Protein AF-A0A9D5RJG3-F1 (afdb_monomer)

Sequence (121 aa):
MGLSFSEAFGNHTIPHETVMNNAINVLGLENLAQLVPFTVDEVKAALAAGDTALNSLPIKEWDYAAGFIINGNNVQPIPCQLSGLLVQHGIDAWSPSQCVSLLKTVARLVAEKGCETNGMV

Solvent-accessible surface area (backbone atoms only — not comparable to full-atom values): 7011 Å² total; per-residue (Å²): 134,60,34,37,50,43,75,72,37,43,50,94,89,48,57,68,67,60,29,41,50,43,42,37,69,73,67,35,59,72,67,51,52,76,51,39,82,64,55,59,64,61,51,43,52,37,44,74,74,66,37,82,77,54,72,88,50,66,63,67,50,42,36,45,45,43,17,30,50,76,59,88,92,46,76,41,81,46,96,33,70,56,54,53,53,40,44,75,72,42,30,76,42,80,53,69,67,58,40,32,52,39,40,52,52,43,47,50,54,50,36,56,55,68,60,60,81,80,76,78,134

Radius of gyration: 14.66 Å; Cα contacts (8 Å, |Δi|>4): 133; chains: 1; bounding box: 50×30×37 Å

Structure (mmCIF, N/CA/C/O backbone):
data_AF-A0A9D5RJG3-F1
#
_entry.id   AF-A0A9D5RJG3-F1
#
loop_
_atom_site.group_PDB
_atom_site.id
_atom_site.type_symbol
_atom_site.label_atom_id
_atom_site.label_alt_id
_atom_site.label_comp_id
_atom_site.label_asym_id
_atom_site.label_entity_id
_atom_site.label_seq_id
_atom_site.pdbx_PDB_ins_code
_atom_site.Cartn_x
_atom_site.Cartn_y
_atom_site.Cartn_z
_atom_site.occupancy
_atom_site.B_iso_or_equiv
_atom_site.auth_seq_id
_atom_site.auth_comp_id
_atom_site.auth_asym_id
_atom_site.auth_atom_id
_atom_site.pdbx_PDB_model_num
ATOM 1 N N . MET A 1 1 ? 12.495 -3.161 -21.115 1.00 63.25 1 MET A N 1
ATOM 2 C CA . MET A 1 1 ? 13.037 -2.276 -20.071 1.00 63.25 1 MET A CA 1
ATOM 3 C C . MET A 1 1 ? 11.809 -1.721 -19.392 1.00 63.25 1 MET A C 1
ATOM 5 O O . MET A 1 1 ? 11.081 -0.998 -20.064 1.00 63.25 1 MET A O 1
ATOM 9 N N . GLY A 1 2 ? 11.448 -2.232 -18.219 1.00 79.44 2 GLY A N 1
ATOM 10 C CA . GLY A 1 2 ? 10.315 -1.678 -17.490 1.00 79.44 2 GLY A CA 1
ATOM 11 C C . GLY A 1 2 ? 10.741 -0.431 -16.732 1.00 79.44 2 GLY A C 1
ATOM 12 O O . GLY A 1 2 ? 11.913 -0.046 -16.714 1.00 79.44 2 GLY A O 1
ATOM 13 N N . LEU A 1 3 ? 9.737 0.244 -16.199 1.00 89.19 3 LEU A N 1
ATOM 14 C CA . LEU A 1 3 ? 9.874 1.501 -15.486 1.00 89.19 3 LEU A CA 1
ATOM 15 C C . LEU A 1 3 ? 10.102 1.214 -14.002 1.00 89.19 3 LEU A C 1
ATOM 17 O O . LEU A 1 3 ? 9.563 0.250 -13.448 1.00 89.19 3 LEU A O 1
ATOM 21 N N . SER A 1 4 ? 10.846 2.078 -13.320 1.00 91.00 4 SER A N 1
ATOM 22 C CA . SER A 1 4 ? 10.756 2.142 -11.864 1.00 91.00 4 SER A CA 1
ATOM 23 C C . SER A 1 4 ? 9.456 2.823 -11.427 1.00 91.00 4 SER A C 1
ATOM 25 O O . SER A 1 4 ? 8.872 3.623 -12.159 1.00 91.00 4 SER A O 1
ATOM 27 N N . PHE A 1 5 ? 9.017 2.562 -10.196 1.00 90.31 5 PHE A N 1
ATOM 28 C CA . PHE A 1 5 ? 7.855 3.216 -9.586 1.00 90.31 5 PHE A CA 1
ATOM 29 C C . PHE A 1 5 ? 7.948 4.746 -9.688 1.00 90.31 5 PHE A C 1
ATOM 31 O O . PHE A 1 5 ? 6.973 5.425 -10.006 1.00 90.31 5 PHE A O 1
ATOM 38 N N . SER A 1 6 ? 9.146 5.289 -9.460 1.00 87.62 6 SER A N 1
ATOM 39 C CA . SER A 1 6 ? 9.396 6.728 -9.524 1.00 87.62 6 SER A CA 1
ATOM 40 C C . SER A 1 6 ? 9.330 7.282 -10.953 1.00 87.62 6 SER A C 1
ATOM 42 O O . SER A 1 6 ? 8.898 8.412 -11.160 1.00 87.62 6 SER A O 1
ATOM 44 N N . GLU A 1 7 ? 9.743 6.507 -11.956 1.00 88.75 7 GLU A N 1
ATOM 45 C CA . GLU A 1 7 ? 9.594 6.898 -13.365 1.00 88.75 7 GLU A CA 1
ATOM 46 C C . GLU A 1 7 ? 8.136 6.826 -13.824 1.00 88.75 7 GLU A C 1
ATOM 48 O O . GLU A 1 7 ? 7.702 7.667 -14.607 1.00 88.75 7 GLU A O 1
ATOM 53 N N . ALA A 1 8 ? 7.376 5.853 -13.317 1.00 87.94 8 ALA A N 1
ATOM 54 C CA . ALA A 1 8 ? 5.982 5.649 -13.692 1.00 87.94 8 ALA A CA 1
ATOM 55 C C . ALA A 1 8 ? 5.026 6.680 -13.066 1.00 87.94 8 ALA A C 1
ATOM 57 O O . ALA A 1 8 ? 4.091 7.126 -13.729 1.00 87.94 8 ALA A O 1
ATOM 58 N N . PHE A 1 9 ? 5.240 7.061 -11.801 1.00 88.75 9 PHE A N 1
ATOM 59 C CA . PHE A 1 9 ? 4.261 7.856 -11.039 1.00 88.75 9 PHE A CA 1
ATOM 60 C C . PHE A 1 9 ? 4.769 9.217 -10.557 1.00 88.75 9 PHE A C 1
ATOM 62 O O . PHE A 1 9 ? 3.961 10.096 -10.234 1.00 88.75 9 PHE A O 1
ATOM 69 N N . GLY A 1 10 ? 6.088 9.412 -10.521 1.00 83.19 10 GLY A N 1
ATOM 70 C CA . GLY A 1 10 ? 6.718 10.673 -10.146 1.00 83.19 10 GLY A CA 1
ATOM 71 C C . GLY A 1 10 ? 7.975 10.510 -9.292 1.00 83.19 10 GLY A C 1
ATOM 72 O O . GLY A 1 10 ? 8.168 9.514 -8.600 1.00 83.19 10 GLY A O 1
ATOM 73 N N . ASN A 1 11 ? 8.847 11.517 -9.336 1.00 77.75 11 ASN A N 1
ATOM 74 C CA . ASN A 1 11 ? 10.139 11.507 -8.647 1.00 77.75 11 ASN A CA 1
ATOM 75 C C . ASN A 1 11 ? 10.119 12.367 -7.362 1.00 77.75 11 ASN A C 1
ATOM 77 O O . ASN A 1 11 ? 9.077 12.865 -6.945 1.00 77.75 11 ASN A O 1
ATOM 81 N N . HIS A 1 12 ? 11.286 12.561 -6.737 1.00 71.38 12 HIS A N 1
ATOM 82 C CA . HIS A 1 12 ? 11.437 13.296 -5.473 1.00 71.38 12 HIS A CA 1
ATOM 83 C C . HIS A 1 12 ? 11.062 14.791 -5.530 1.00 71.38 12 HIS A C 1
ATOM 85 O O . HIS A 1 12 ? 10.996 15.424 -4.478 1.00 71.38 12 HIS A O 1
ATOM 91 N N . THR A 1 13 ? 10.864 15.380 -6.715 1.00 81.31 13 THR A N 1
ATOM 92 C CA . THR A 1 13 ? 10.432 16.782 -6.855 1.00 81.31 13 THR A CA 1
ATOM 93 C C . THR A 1 13 ? 8.913 16.934 -6.817 1.00 81.31 13 THR A C 1
ATOM 95 O O . THR A 1 13 ? 8.416 18.043 -6.624 1.00 81.31 13 THR A O 1
ATOM 98 N N . ILE A 1 14 ? 8.173 15.834 -6.976 1.00 85.56 14 ILE A N 1
ATOM 99 C CA . ILE A 1 14 ? 6.714 15.805 -6.909 1.00 85.56 14 ILE A CA 1
ATOM 100 C C . ILE A 1 14 ? 6.299 15.485 -5.464 1.00 85.56 14 ILE A C 1
ATOM 102 O O . ILE A 1 14 ? 6.884 14.590 -4.846 1.00 85.56 14 ILE A O 1
ATOM 106 N N . PRO A 1 15 ? 5.291 16.178 -4.899 1.00 87.88 15 PRO A N 1
ATOM 107 C CA . PRO A 1 15 ? 4.782 15.864 -3.570 1.00 87.88 15 PRO A CA 1
ATOM 108 C C . PRO A 1 15 ? 4.394 14.388 -3.449 1.00 87.88 15 PRO A C 1
ATOM 110 O O . PRO A 1 15 ? 3.736 13.835 -4.329 1.00 87.88 15 PRO A O 1
ATOM 113 N N . HIS A 1 16 ? 4.768 13.758 -2.333 1.00 85.94 16 HIS A N 1
ATOM 114 C CA . HIS A 1 16 ? 4.541 12.328 -2.103 1.00 85.94 16 HIS A CA 1
ATOM 115 C C . HIS A 1 16 ? 3.076 11.923 -2.305 1.00 85.94 16 HIS A C 1
ATOM 117 O O . HIS A 1 16 ? 2.789 10.918 -2.947 1.00 85.94 16 HIS A O 1
ATOM 123 N N . GLU A 1 17 ? 2.146 12.736 -1.807 1.00 86.56 17 GLU A N 1
ATOM 124 C CA . GLU A 1 17 ? 0.711 12.497 -1.954 1.00 86.56 17 GLU A CA 1
ATOM 125 C C . GLU A 1 17 ? 0.264 12.533 -3.422 1.00 86.56 17 GLU A C 1
ATOM 127 O O . GLU A 1 17 ? -0.501 11.676 -3.853 1.00 86.56 17 GLU A O 1
ATOM 132 N N . THR A 1 18 ? 0.803 13.455 -4.226 1.00 89.56 18 THR A N 1
ATOM 133 C CA . THR A 1 18 ? 0.552 13.502 -5.674 1.00 89.56 18 THR A CA 1
ATOM 134 C C . THR A 1 18 ? 1.063 12.241 -6.367 1.00 89.56 18 THR A C 1
ATOM 136 O O . THR A 1 18 ? 0.344 11.674 -7.186 1.00 89.56 18 THR A O 1
ATOM 139 N N . VAL A 1 19 ? 2.261 11.760 -6.015 1.00 91.50 19 VAL A N 1
ATOM 140 C CA . VAL A 1 19 ? 2.812 10.508 -6.568 1.00 91.50 19 VAL A CA 1
ATOM 141 C C . VAL A 1 19 ? 1.909 9.318 -6.233 1.00 91.50 19 VAL A C 1
ATOM 143 O O . VAL A 1 19 ? 1.596 8.518 -7.114 1.00 91.50 19 VAL A O 1
ATOM 146 N N . MET A 1 20 ? 1.441 9.215 -4.986 1.00 93.44 20 MET A N 1
ATOM 147 C CA . MET A 1 20 ? 0.546 8.128 -4.576 1.00 93.44 20 MET A CA 1
ATOM 148 C C . MET A 1 20 ? -0.816 8.222 -5.265 1.00 93.44 20 MET A C 1
ATOM 150 O O . MET A 1 20 ? -1.309 7.216 -5.762 1.00 93.44 20 MET A O 1
ATOM 154 N N . ASN A 1 21 ? -1.394 9.418 -5.383 1.00 91.44 21 ASN A N 1
ATOM 155 C CA . ASN A 1 21 ? -2.646 9.613 -6.114 1.00 91.44 21 ASN A CA 1
ATOM 156 C C . ASN A 1 21 ? -2.507 9.256 -7.603 1.00 91.44 21 ASN A C 1
ATOM 158 O O . ASN A 1 21 ? -3.398 8.616 -8.157 1.00 91.44 21 ASN A O 1
ATOM 162 N N . ASN A 1 22 ? -1.381 9.588 -8.242 1.00 92.12 22 ASN A N 1
ATOM 163 C CA . ASN A 1 22 ? -1.095 9.161 -9.614 1.00 92.12 22 ASN A CA 1
ATOM 164 C C . ASN A 1 22 ? -1.046 7.635 -9.727 1.00 92.12 22 ASN A C 1
ATOM 166 O O . ASN A 1 22 ? -1.682 7.069 -10.616 1.00 92.12 22 ASN A O 1
ATOM 170 N N . ALA A 1 23 ? -0.343 6.969 -8.807 1.00 93.25 23 ALA A N 1
ATOM 171 C CA . ALA A 1 23 ? -0.293 5.513 -8.763 1.00 93.25 23 ALA A CA 1
ATOM 172 C C . ALA A 1 23 ? -1.695 4.909 -8.602 1.00 93.25 23 ALA A C 1
ATOM 174 O O . ALA A 1 23 ? -2.069 4.019 -9.357 1.00 93.25 23 ALA A O 1
ATOM 175 N N . ILE A 1 24 ? -2.516 5.439 -7.695 1.00 93.94 24 ILE A N 1
ATOM 176 C CA . ILE A 1 24 ? -3.894 4.975 -7.475 1.00 93.94 24 ILE A CA 1
ATOM 177 C C . ILE A 1 24 ? -4.763 5.171 -8.722 1.00 93.94 24 ILE A C 1
ATOM 179 O O . ILE A 1 24 ? -5.538 4.281 -9.070 1.00 93.94 24 ILE A O 1
ATOM 183 N N . ASN A 1 25 ? -4.615 6.298 -9.422 1.00 92.19 25 ASN A N 1
ATOM 184 C CA . ASN A 1 25 ? -5.355 6.576 -10.655 1.00 92.19 25 ASN A CA 1
ATOM 185 C C . ASN A 1 25 ? -4.992 5.609 -11.791 1.00 92.19 25 ASN A C 1
ATOM 187 O O . ASN A 1 25 ? -5.861 5.253 -12.582 1.00 92.19 25 ASN A O 1
ATOM 191 N N . VAL A 1 26 ? -3.728 5.181 -11.878 1.00 92.69 26 VAL A N 1
ATOM 192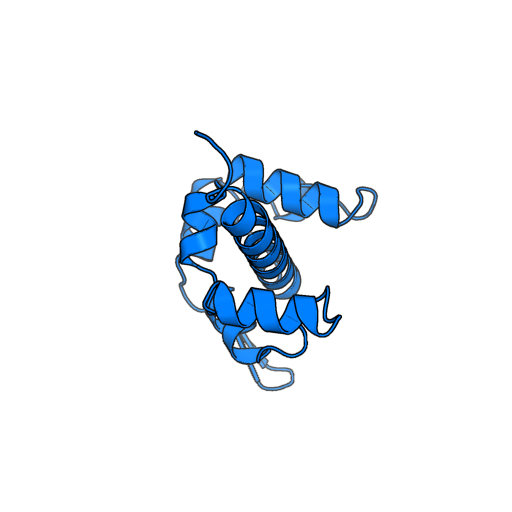 C CA . VAL A 1 26 ? -3.263 4.244 -12.914 1.00 92.69 26 VAL A CA 1
ATOM 193 C C . VAL A 1 26 ? -3.613 2.797 -12.570 1.00 92.69 26 VAL A C 1
ATOM 195 O O . VAL A 1 26 ? -4.058 2.051 -13.438 1.00 92.69 26 VAL A O 1
ATOM 198 N N . LEU A 1 27 ? -3.401 2.401 -11.316 1.00 91.81 27 LEU A N 1
ATOM 199 C CA . LEU A 1 27 ? -3.537 1.020 -10.844 1.00 91.81 27 LEU A CA 1
ATOM 200 C C . LEU A 1 27 ? -4.984 0.654 -10.460 1.00 91.81 27 LEU A C 1
ATOM 202 O O . LEU A 1 27 ? -5.349 -0.523 -10.416 1.00 91.81 27 LEU A O 1
ATOM 206 N N . GLY A 1 28 ? -5.818 1.665 -10.212 1.00 92.38 28 GLY A N 1
ATOM 207 C CA . GLY A 1 28 ? -7.218 1.532 -9.828 1.00 92.38 28 GLY A CA 1
ATOM 208 C C . GLY A 1 28 ? -7.403 1.404 -8.316 1.00 92.38 28 GLY A C 1
ATOM 209 O O . GLY A 1 28 ? -6.885 0.487 -7.680 1.00 92.38 28 GLY A O 1
ATOM 210 N N . LEU A 1 29 ? -8.204 2.305 -7.736 1.00 91.75 29 LEU A N 1
ATOM 211 C CA . LEU A 1 29 ? -8.486 2.315 -6.297 1.00 91.75 29 LEU A CA 1
ATOM 212 C C . LEU A 1 29 ? -9.129 1.009 -5.818 1.00 91.75 29 LEU A C 1
ATOM 214 O O . LEU A 1 29 ? -8.748 0.509 -4.769 1.00 91.75 29 LEU A O 1
ATOM 218 N N . GLU A 1 30 ? -10.073 0.449 -6.576 1.00 90.12 30 GLU A N 1
ATOM 219 C CA . GLU A 1 30 ? -10.777 -0.786 -6.203 1.00 90.12 30 GLU A CA 1
ATOM 220 C C . GLU A 1 30 ? -9.831 -1.991 -6.157 1.00 90.12 30 GLU A C 1
ATOM 222 O O . GLU A 1 30 ? -9.860 -2.754 -5.193 1.00 90.12 30 GLU A O 1
ATOM 227 N N . ASN A 1 31 ? -8.933 -2.107 -7.142 1.00 91.38 31 ASN A N 1
ATOM 228 C CA . ASN A 1 31 ? -7.923 -3.164 -7.183 1.00 91.38 31 ASN A CA 1
ATOM 229 C C . ASN A 1 31 ? -6.978 -3.071 -5.982 1.00 91.38 31 ASN A C 1
ATOM 231 O O . ASN A 1 31 ? -6.646 -4.081 -5.371 1.00 91.38 31 ASN A O 1
ATOM 235 N N . LEU A 1 32 ? -6.550 -1.854 -5.632 1.00 93.31 32 LEU A N 1
ATOM 236 C CA . LEU A 1 32 ? -5.642 -1.626 -4.511 1.00 93.31 32 LEU A CA 1
ATOM 237 C C . LEU A 1 32 ? -6.335 -1.758 -3.149 1.00 93.31 32 LEU A C 1
ATOM 239 O O . LEU A 1 32 ? -5.706 -2.199 -2.190 1.00 93.31 32 LEU A O 1
ATOM 243 N N . ALA A 1 33 ? -7.612 -1.385 -3.045 1.00 92.62 33 ALA A N 1
ATOM 244 C CA . ALA A 1 33 ? -8.373 -1.433 -1.798 1.00 92.62 33 ALA A CA 1
ATOM 245 C C . ALA A 1 33 ? -8.478 -2.860 -1.251 1.00 92.62 33 ALA A C 1
ATOM 247 O O . ALA A 1 33 ? -8.384 -3.065 -0.044 1.00 92.62 33 ALA A O 1
ATOM 248 N N . GLN A 1 34 ? -8.597 -3.848 -2.140 1.00 91.62 34 GLN A N 1
ATOM 249 C CA . GLN A 1 34 ? -8.619 -5.269 -1.783 1.00 91.62 34 GLN A CA 1
ATOM 250 C C . GLN A 1 34 ? -7.290 -5.775 -1.203 1.00 91.62 34 GLN A C 1
ATOM 252 O O . GLN A 1 34 ? -7.259 -6.837 -0.587 1.00 91.62 34 GLN A O 1
ATOM 257 N N . LEU A 1 35 ? -6.199 -5.030 -1.400 1.00 93.88 35 LEU A N 1
ATOM 258 C CA . LEU A 1 35 ? -4.859 -5.382 -0.926 1.00 93.88 35 LEU A CA 1
ATOM 259 C C . LEU A 1 35 ? -4.533 -4.765 0.434 1.00 93.88 35 LEU A C 1
ATOM 261 O O . LEU A 1 35 ? -3.480 -5.055 0.999 1.00 93.88 35 LEU A O 1
ATOM 265 N N . VAL A 1 36 ? -5.399 -3.894 0.956 1.00 94.06 36 VAL A N 1
ATOM 266 C CA . VAL A 1 36 ? -5.218 -3.309 2.284 1.00 94.06 36 VAL A CA 1
ATOM 267 C C . VAL A 1 36 ? -5.404 -4.418 3.332 1.00 94.06 36 VAL A C 1
ATOM 269 O O . VAL A 1 36 ? -6.456 -5.052 3.355 1.00 94.06 36 VAL A O 1
ATOM 272 N N . PRO A 1 37 ? -4.419 -4.660 4.218 1.00 93.50 37 PRO A N 1
ATOM 273 C CA . PRO A 1 37 ? -4.463 -5.782 5.161 1.00 93.50 37 PRO A CA 1
ATOM 274 C C . PRO A 1 37 ? -5.366 -5.542 6.382 1.00 93.50 37 PRO A C 1
ATOM 276 O O . PRO A 1 37 ? -5.470 -6.405 7.247 1.00 93.50 37 PRO A O 1
ATOM 279 N N . PHE A 1 38 ? -6.011 -4.379 6.463 1.00 94.12 38 PHE A N 1
ATOM 280 C CA . PHE A 1 38 ? -6.846 -3.961 7.585 1.00 94.12 38 PHE A CA 1
ATOM 281 C C . PHE A 1 38 ? -8.256 -3.632 7.121 1.00 94.12 38 PHE A C 1
ATOM 283 O O . PHE A 1 38 ? -8.478 -3.192 5.989 1.00 94.12 38 PHE A O 1
ATOM 290 N N . THR A 1 39 ? -9.214 -3.794 8.023 1.00 92.12 39 THR A N 1
ATOM 291 C CA . THR A 1 39 ? -10.591 -3.388 7.763 1.00 92.12 39 THR A CA 1
ATOM 292 C C . THR A 1 39 ? -10.723 -1.867 7.732 1.00 92.12 39 THR A C 1
ATOM 294 O O . THR A 1 39 ? -9.961 -1.124 8.353 1.00 92.12 39 THR A O 1
ATOM 297 N N . VAL A 1 40 ? -11.753 -1.385 7.035 1.00 90.69 40 VAL A N 1
ATOM 298 C CA . VAL A 1 40 ? -12.080 0.048 7.000 1.00 90.69 40 VAL A CA 1
ATOM 299 C C . VAL A 1 40 ? -12.326 0.602 8.408 1.00 90.69 40 VAL A C 1
ATOM 301 O O . VAL A 1 40 ? -11.980 1.749 8.672 1.00 90.69 40 VAL A O 1
ATOM 304 N N . ASP A 1 41 ? -12.893 -0.200 9.311 1.00 91.00 41 ASP A N 1
ATOM 305 C CA . ASP A 1 41 ? -13.172 0.208 10.690 1.00 91.00 41 ASP A CA 1
ATOM 306 C C . AS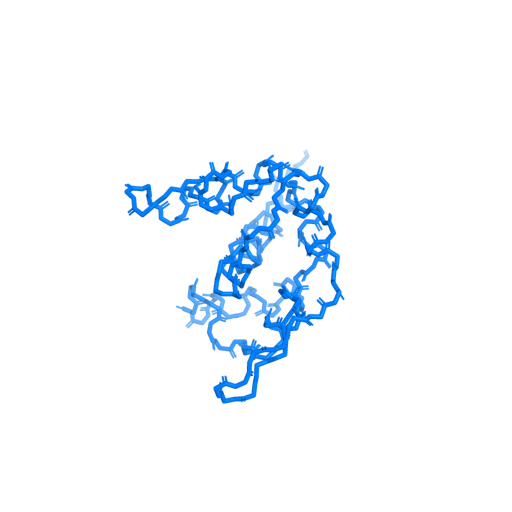P A 1 41 ? -11.882 0.420 11.498 1.00 91.00 41 ASP A C 1
ATOM 308 O O . ASP A 1 41 ? -11.711 1.469 12.115 1.00 91.00 41 ASP A O 1
ATOM 312 N N . GLU A 1 42 ? -10.914 -0.498 11.393 1.00 93.25 42 GLU A N 1
ATOM 313 C CA . GLU A 1 42 ? -9.590 -0.353 12.020 1.00 93.25 42 GLU A CA 1
ATOM 314 C C . GLU A 1 42 ? -8.847 0.888 11.514 1.00 93.25 42 GLU A C 1
ATOM 316 O O . GLU A 1 42 ? -8.253 1.635 12.296 1.00 93.25 42 GLU A O 1
ATOM 321 N N . VAL A 1 43 ? -8.917 1.142 10.205 1.00 92.94 43 VAL A N 1
ATOM 322 C CA . VAL A 1 43 ? -8.312 2.331 9.594 1.00 92.94 43 VAL A CA 1
ATOM 323 C C . VAL A 1 43 ? -9.004 3.601 10.094 1.00 92.94 43 VAL A C 1
ATOM 325 O O . VAL A 1 43 ? -8.325 4.546 10.497 1.00 92.94 43 VAL A O 1
ATOM 328 N N . LYS A 1 44 ? -10.343 3.631 10.132 1.00 90.94 44 LYS A N 1
ATOM 329 C CA . LYS A 1 44 ? -11.111 4.766 10.670 1.00 90.94 44 LYS A CA 1
ATOM 330 C C . LYS A 1 44 ? -10.793 5.018 12.143 1.00 90.94 44 LYS A C 1
ATOM 332 O O . LYS A 1 44 ? -10.627 6.174 12.523 1.00 90.94 44 LYS A O 1
ATOM 337 N N . ALA A 1 45 ? -10.666 3.970 12.952 1.00 92.00 45 ALA A N 1
ATOM 338 C CA . ALA A 1 45 ? -10.307 4.081 14.362 1.00 92.00 45 ALA A CA 1
ATOM 339 C C . ALA A 1 45 ? -8.904 4.686 14.550 1.00 92.00 45 ALA A C 1
ATOM 341 O O . ALA A 1 45 ? -8.734 5.591 15.369 1.00 92.00 45 ALA A O 1
ATOM 342 N N . ALA A 1 46 ? -7.918 4.255 13.755 1.00 92.31 46 ALA A N 1
ATOM 343 C CA . ALA A 1 46 ? -6.572 4.832 13.776 1.00 92.31 46 ALA A CA 1
ATOM 344 C C . ALA A 1 46 ? -6.579 6.318 13.369 1.00 92.31 46 ALA A C 1
ATOM 346 O O . ALA A 1 46 ? -5.997 7.159 14.057 1.00 92.31 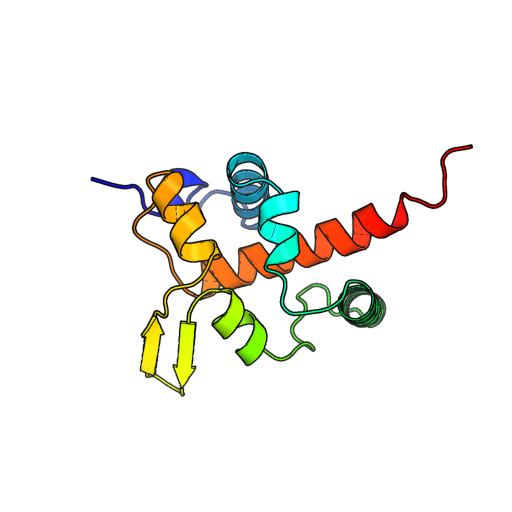46 ALA A O 1
ATOM 347 N N . LEU A 1 47 ? -7.307 6.668 12.303 1.00 91.44 47 LEU A N 1
ATOM 348 C CA . LEU A 1 47 ? -7.450 8.060 11.865 1.00 91.44 47 LEU A CA 1
ATOM 349 C C . LEU A 1 47 ? -8.149 8.931 12.918 1.00 91.44 47 LEU A C 1
ATOM 351 O O . LEU A 1 47 ? -7.695 10.042 13.187 1.00 91.44 47 LEU A O 1
ATOM 355 N N . ALA A 1 48 ? -9.208 8.423 13.555 1.00 90.06 48 ALA A N 1
ATOM 356 C CA . ALA A 1 48 ? -9.928 9.122 14.620 1.00 90.06 48 ALA A CA 1
ATOM 357 C C . ALA A 1 48 ? -9.055 9.367 15.864 1.00 90.06 48 ALA A C 1
ATOM 359 O O . ALA A 1 48 ? -9.234 10.370 16.553 1.00 90.06 48 ALA A O 1
ATOM 360 N N . ALA A 1 49 ? -8.076 8.495 16.123 1.00 90.31 49 ALA A N 1
ATOM 361 C CA . ALA A 1 49 ? -7.073 8.681 17.169 1.00 90.31 49 ALA A CA 1
ATOM 362 C C . ALA A 1 49 ? -5.974 9.704 16.801 1.00 90.31 49 ALA A C 1
ATOM 364 O O . ALA A 1 49 ? -5.088 9.970 17.613 1.00 90.31 49 ALA A O 1
ATOM 365 N N . GLY A 1 50 ? -6.019 10.289 15.597 1.00 90.00 50 GLY A 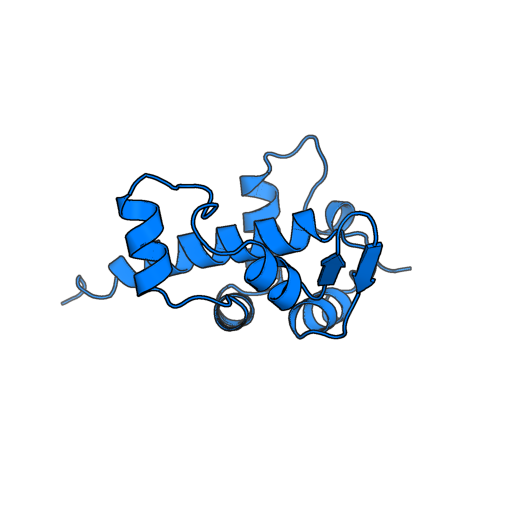N 1
ATOM 366 C CA . GLY A 1 50 ? -5.040 11.258 15.098 1.00 90.00 50 GLY A CA 1
ATOM 367 C C . GLY A 1 50 ? -3.848 10.636 14.364 1.00 90.00 50 GLY A C 1
ATOM 368 O O . GLY A 1 50 ? -2.940 11.360 13.948 1.00 90.00 50 GLY A O 1
ATOM 369 N N . ASP A 1 51 ? -3.836 9.316 14.156 1.00 89.50 51 ASP A N 1
ATOM 370 C CA . ASP A 1 51 ? -2.772 8.620 13.431 1.00 89.50 51 ASP A CA 1
ATOM 371 C C . ASP A 1 51 ? -2.985 8.686 11.913 1.00 89.50 51 ASP A C 1
ATOM 373 O O . ASP A 1 51 ? -3.331 7.718 11.234 1.00 89.50 51 ASP A O 1
ATOM 377 N N . THR A 1 52 ? -2.737 9.871 11.361 1.00 85.69 52 THR A N 1
ATOM 378 C CA . THR A 1 52 ? -2.862 10.157 9.921 1.00 85.69 52 THR A CA 1
ATOM 379 C C . THR A 1 52 ? -1.928 9.325 9.038 1.00 85.69 52 THR A C 1
ATOM 381 O O . THR A 1 52 ? -2.149 9.235 7.829 1.00 85.69 52 THR A O 1
ATOM 384 N N . ALA A 1 53 ? -0.887 8.717 9.610 1.00 86.44 53 ALA A N 1
ATOM 385 C CA . ALA A 1 53 ? 0.088 7.894 8.900 1.00 86.44 53 ALA A CA 1
ATOM 386 C C . ALA A 1 53 ? -0.166 6.384 9.050 1.00 86.44 53 ALA A C 1
ATOM 388 O O . ALA A 1 53 ? 0.592 5.588 8.481 1.00 86.44 53 ALA A O 1
ATOM 389 N N . LEU A 1 54 ? -1.206 5.984 9.793 1.00 91.06 54 LEU A N 1
ATOM 390 C CA . LEU A 1 54 ? -1.548 4.583 10.061 1.00 91.06 54 LEU A CA 1
ATOM 391 C C . LEU A 1 54 ? -0.348 3.788 10.616 1.00 91.06 54 LEU A C 1
ATOM 393 O O . LEU A 1 54 ? -0.088 2.652 10.211 1.00 91.06 54 LEU A O 1
ATOM 397 N N . ASN A 1 55 ? 0.445 4.423 11.482 1.00 89.38 55 ASN A N 1
ATOM 398 C CA . ASN A 1 55 ? 1.609 3.829 12.144 1.00 89.38 55 ASN A CA 1
ATOM 399 C C . ASN A 1 55 ? 1.244 3.044 13.415 1.00 89.38 55 ASN A C 1
ATOM 401 O O . ASN A 1 55 ? 2.060 2.261 13.894 1.00 89.38 55 ASN A O 1
ATOM 405 N N . SER A 1 56 ? 0.036 3.236 13.946 1.00 90.25 56 SER A N 1
ATOM 406 C CA . SER A 1 56 ? -0.539 2.448 15.046 1.00 90.25 56 SER A CA 1
ATOM 407 C C . SER A 1 56 ? -0.833 1.015 14.610 1.00 90.25 56 SER A C 1
ATOM 409 O O . SER A 1 56 ? -0.827 0.098 15.428 1.00 90.25 56 SER A O 1
ATOM 411 N N . LEU A 1 57 ? -1.111 0.831 13.315 1.00 92.81 57 LEU A N 1
ATOM 412 C CA . LEU A 1 57 ? -1.376 -0.467 12.715 1.00 92.81 57 LEU A CA 1
ATOM 413 C C . LEU A 1 57 ? -0.053 -1.221 12.479 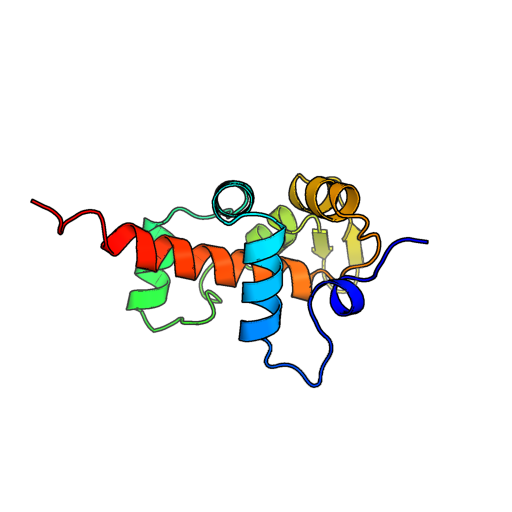1.00 92.81 57 LEU A C 1
ATOM 415 O O . LEU A 1 57 ? 0.928 -0.606 12.050 1.00 92.81 57 LEU A O 1
ATOM 419 N N . PRO A 1 58 ? 0.001 -2.543 12.736 1.00 93.19 58 PRO A N 1
ATOM 420 C CA . PRO A 1 58 ? 1.231 -3.325 12.635 1.00 93.19 58 PRO A CA 1
ATOM 421 C C . PRO A 1 58 ? 1.953 -3.178 11.286 1.00 93.19 58 PRO A C 1
ATOM 423 O O . PRO A 1 58 ? 1.446 -3.595 10.247 1.00 93.19 58 PRO A O 1
ATOM 426 N N . ILE A 1 59 ? 3.187 -2.652 11.307 1.00 91.62 59 ILE A N 1
ATOM 427 C CA . ILE A 1 59 ? 4.012 -2.464 10.096 1.00 91.62 59 ILE A CA 1
ATOM 428 C C . ILE A 1 59 ? 4.246 -3.766 9.326 1.00 91.62 59 ILE A C 1
ATOM 430 O O . ILE A 1 59 ? 4.237 -3.769 8.103 1.00 91.62 59 ILE A O 1
ATOM 434 N N . LYS A 1 60 ? 4.351 -4.886 10.045 1.00 91.69 60 LYS A N 1
ATOM 435 C CA . LYS A 1 60 ? 4.564 -6.209 9.459 1.00 91.69 60 LYS A CA 1
ATOM 436 C C . LYS A 1 60 ? 3.453 -6.612 8.483 1.00 91.69 60 LYS A C 1
ATOM 438 O O . LYS A 1 60 ? 3.748 -7.219 7.459 1.00 91.69 60 LYS A O 1
ATOM 443 N N . GLU A 1 61 ? 2.203 -6.265 8.782 1.00 93.44 61 GLU A N 1
ATOM 444 C CA . GLU A 1 61 ? 1.073 -6.579 7.901 1.00 93.44 61 GLU A CA 1
ATOM 445 C C . GLU A 1 61 ? 1.105 -5.702 6.646 1.00 93.44 61 GLU A C 1
ATOM 447 O O . GLU A 1 61 ? 0.851 -6.187 5.544 1.00 93.44 61 GLU A O 1
ATOM 452 N N . TRP A 1 62 ? 1.503 -4.432 6.790 1.00 94.50 62 TRP A N 1
ATOM 453 C CA . TRP A 1 62 ? 1.742 -3.546 5.651 1.00 94.50 62 TRP A CA 1
ATOM 454 C C . TRP A 1 62 ? 2.865 -4.062 4.750 1.00 94.50 62 TRP A C 1
ATOM 456 O O . TRP A 1 62 ? 2.687 -4.095 3.534 1.00 94.50 62 TRP A O 1
ATOM 466 N N . ASP A 1 63 ? 3.995 -4.479 5.328 1.00 93.00 63 ASP A N 1
ATOM 467 C CA . ASP A 1 63 ? 5.122 -5.045 4.581 1.00 93.00 63 ASP A CA 1
ATOM 468 C C . ASP A 1 63 ? 4.692 -6.305 3.823 1.00 93.00 63 ASP A C 1
ATOM 470 O O . ASP A 1 63 ? 4.965 -6.439 2.628 1.00 93.00 63 ASP A O 1
ATOM 474 N N . TYR A 1 64 ? 3.950 -7.196 4.487 1.00 93.25 64 TYR A N 1
ATOM 475 C CA . TYR A 1 64 ? 3.461 -8.428 3.876 1.00 93.25 64 TYR A CA 1
ATOM 476 C C . TYR A 1 64 ? 2.508 -8.148 2.707 1.00 93.25 64 TYR A C 1
ATOM 478 O O . TYR A 1 64 ? 2.693 -8.695 1.617 1.00 93.25 64 TYR A O 1
ATOM 486 N N . ALA A 1 65 ? 1.544 -7.240 2.888 1.00 93.25 65 ALA A N 1
ATOM 487 C CA . ALA A 1 65 ? 0.637 -6.800 1.827 1.00 93.25 65 ALA A CA 1
ATOM 488 C C . ALA A 1 65 ? 1.376 -6.109 0.667 1.00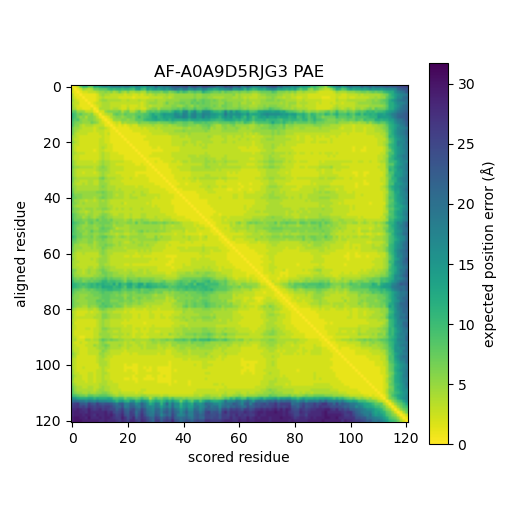 93.25 65 ALA A C 1
ATOM 490 O O . ALA A 1 65 ? 1.033 -6.294 -0.503 1.00 93.25 65 ALA A O 1
ATOM 491 N N . ALA A 1 66 ? 2.440 -5.366 0.979 1.00 93.62 66 ALA A N 1
ATOM 492 C CA . ALA A 1 66 ? 3.336 -4.764 -0.001 1.00 93.62 66 ALA A CA 1
ATOM 493 C C . ALA A 1 66 ? 4.194 -5.794 -0.761 1.00 93.62 66 ALA A C 1
ATOM 495 O O . ALA A 1 66 ? 4.826 -5.436 -1.754 1.00 93.62 66 ALA A O 1
ATOM 496 N N . GLY A 1 67 ? 4.197 -7.065 -0.344 1.00 93.50 67 GLY A N 1
ATOM 497 C CA . GLY A 1 67 ? 4.980 -8.132 -0.966 1.00 93.50 67 GLY A CA 1
ATOM 498 C C . GLY A 1 67 ? 6.381 -8.287 -0.391 1.00 93.50 67 GLY A C 1
ATOM 499 O O . GLY A 1 67 ? 7.290 -8.704 -1.107 1.00 93.50 67 GLY A O 1
ATOM 500 N N . PHE A 1 68 ? 6.582 -7.957 0.884 1.00 93.12 68 PHE A N 1
ATOM 501 C CA . PHE A 1 68 ? 7.883 -8.029 1.536 1.00 93.12 68 PHE A CA 1
ATOM 502 C C . PHE A 1 68 ? 7.805 -8.689 2.913 1.00 93.12 68 PHE A C 1
ATOM 504 O O . PHE A 1 68 ? 6.886 -8.474 3.696 1.00 93.12 68 PHE A O 1
ATOM 511 N N . ILE A 1 69 ? 8.828 -9.474 3.237 1.00 92.19 69 ILE A N 1
ATOM 512 C CA . ILE A 1 69 ? 9.101 -9.925 4.600 1.00 92.19 69 ILE A CA 1
ATOM 513 C C . ILE A 1 69 ? 10.362 -9.200 5.058 1.00 92.19 69 ILE A C 1
ATOM 515 O O . ILE A 1 69 ? 11.447 -9.431 4.516 1.00 92.19 69 ILE A O 1
ATOM 519 N N . ILE A 1 70 ? 10.211 -8.318 6.046 1.00 89.88 70 ILE A N 1
ATOM 520 C CA . ILE A 1 70 ? 11.308 -7.529 6.610 1.00 89.88 70 ILE A CA 1
ATOM 521 C C . ILE A 1 70 ? 11.636 -8.061 8.006 1.00 89.88 70 ILE A C 1
ATOM 523 O O . ILE A 1 70 ? 10.813 -8.010 8.917 1.00 89.88 70 ILE A O 1
ATOM 527 N N . ASN A 1 71 ? 12.855 -8.576 8.172 1.00 87.94 71 ASN A N 1
ATOM 528 C CA . ASN A 1 71 ? 13.380 -9.058 9.449 1.00 87.94 71 ASN A CA 1
ATOM 529 C C . ASN A 1 71 ? 14.706 -8.349 9.746 1.00 87.94 71 ASN A C 1
ATOM 531 O O . ASN A 1 71 ? 15.775 -8.776 9.299 1.00 87.94 71 ASN A O 1
ATOM 535 N N . GLY A 1 72 ? 14.638 -7.241 10.488 1.00 84.38 72 GLY A N 1
ATOM 536 C CA . GLY A 1 72 ? 15.798 -6.382 10.733 1.00 84.38 72 GLY A CA 1
ATOM 537 C C . GLY A 1 72 ? 16.350 -5.824 9.420 1.00 84.38 72 GLY A C 1
ATOM 538 O O . GLY A 1 72 ? 15.636 -5.146 8.690 1.00 84.38 72 GLY A O 1
ATOM 539 N N . ASN A 1 73 ? 17.605 -6.147 9.100 1.00 83.62 73 ASN A N 1
ATOM 540 C CA . ASN A 1 73 ? 18.256 -5.712 7.858 1.00 83.62 73 ASN A CA 1
ATOM 541 C C . ASN A 1 73 ? 17.990 -6.644 6.662 1.00 83.62 73 ASN A C 1
ATOM 543 O O . ASN A 1 73 ? 18.467 -6.370 5.562 1.00 83.62 73 ASN A O 1
ATOM 547 N N . ASN A 1 74 ? 17.278 -7.756 6.862 1.00 88.06 74 ASN A N 1
ATOM 548 C CA . ASN A 1 74 ? 16.970 -8.697 5.793 1.00 88.06 74 ASN A CA 1
ATOM 549 C C . ASN A 1 74 ? 15.620 -8.349 5.157 1.00 88.06 74 ASN A C 1
ATOM 551 O O . ASN A 1 74 ? 14.589 -8.417 5.827 1.00 88.06 74 ASN A O 1
ATOM 555 N N . VAL A 1 75 ? 15.637 -8.002 3.869 1.00 89.25 75 VAL A N 1
ATOM 556 C CA . VAL A 1 75 ? 14.440 -7.710 3.073 1.00 89.25 75 VAL A CA 1
ATOM 557 C C . VAL A 1 75 ? 14.272 -8.815 2.044 1.00 89.25 75 VAL A C 1
ATOM 559 O O . VAL A 1 75 ? 15.120 -8.987 1.168 1.00 89.25 75 VAL A O 1
ATOM 562 N N . GLN A 1 76 ? 13.179 -9.564 2.146 1.00 91.12 76 GLN A N 1
ATOM 563 C CA . GLN A 1 76 ? 12.860 -10.638 1.211 1.00 91.12 76 GLN A CA 1
ATOM 564 C C . GLN A 1 76 ? 11.591 -10.282 0.432 1.00 91.12 76 GLN A C 1
ATOM 566 O O . GLN A 1 76 ? 10.531 -10.170 1.050 1.00 91.12 76 GLN A O 1
ATOM 571 N N . PRO A 1 77 ? 11.665 -10.103 -0.899 1.00 88.81 77 PRO A N 1
ATOM 572 C CA . PRO A 1 77 ? 10.469 -9.953 -1.713 1.00 88.81 77 PRO A CA 1
ATOM 573 C C . PRO A 1 77 ? 9.716 -11.286 -1.776 1.00 88.81 77 PRO A C 1
ATOM 575 O O . PRO A 1 77 ? 10.324 -12.353 -1.906 1.00 88.81 77 PRO A O 1
ATOM 578 N N . ILE A 1 78 ? 8.392 -11.222 -1.705 1.00 91.19 78 ILE A N 1
ATOM 579 C CA . ILE A 1 78 ? 7.490 -12.357 -1.887 1.00 91.19 78 ILE A CA 1
ATOM 580 C C . ILE A 1 78 ? 6.497 -12.046 -3.013 1.00 91.19 78 ILE A C 1
ATOM 582 O O . ILE A 1 78 ? 6.092 -10.893 -3.168 1.00 91.19 78 ILE A O 1
ATOM 586 N N . PRO A 1 79 ? 6.078 -13.048 -3.807 1.00 87.12 79 PRO A N 1
ATOM 587 C CA . PRO A 1 79 ? 5.030 -12.845 -4.797 1.00 87.12 79 PRO A CA 1
ATOM 588 C C . PRO A 1 79 ? 3.738 -12.375 -4.123 1.00 87.12 79 PRO A C 1
ATOM 590 O O . PRO A 1 79 ? 3.211 -13.051 -3.241 1.00 87.12 79 PRO A O 1
ATOM 593 N N . CYS A 1 80 ? 3.215 -11.231 -4.554 1.00 89.88 80 CYS A N 1
ATOM 594 C CA . CYS A 1 80 ? 1.947 -10.692 -4.067 1.00 89.88 80 CYS A CA 1
ATOM 595 C C . CYS A 1 80 ? 1.131 -10.077 -5.210 1.00 89.88 80 CYS A C 1
ATOM 597 O O . CYS A 1 80 ? 1.657 -9.777 -6.286 1.00 89.88 80 CYS A O 1
ATOM 599 N N . GLN A 1 81 ? -0.161 -9.850 -4.975 1.00 91.19 81 GLN A N 1
ATOM 600 C CA . GLN A 1 81 ? -1.040 -9.256 -5.986 1.00 91.19 81 GLN A CA 1
ATOM 601 C C . GLN A 1 81 ? -0.583 -7.847 -6.396 1.00 91.19 81 GLN A C 1
ATOM 603 O O . GLN A 1 81 ? -0.616 -7.531 -7.582 1.00 91.19 81 GLN A O 1
ATOM 608 N N . LEU A 1 82 ? -0.057 -7.046 -5.457 1.00 92.44 82 LEU A N 1
ATOM 609 C CA . LEU A 1 82 ? 0.485 -5.716 -5.759 1.00 92.44 82 LEU A CA 1
ATOM 610 C C . LEU A 1 82 ? 1.655 -5.790 -6.749 1.00 92.44 82 LEU A C 1
ATOM 612 O O . LEU A 1 82 ? 1.685 -5.040 -7.720 1.00 92.44 82 LEU A O 1
ATOM 616 N N . SER A 1 83 ? 2.590 -6.722 -6.541 1.00 91.38 83 SER A N 1
ATOM 617 C CA . SER A 1 83 ? 3.722 -6.922 -7.454 1.00 91.38 83 SER A CA 1
ATOM 618 C C . SER A 1 83 ? 3.267 -7.343 -8.854 1.00 91.38 83 SER A C 1
ATOM 620 O O . SER A 1 83 ? 3.777 -6.827 -9.844 1.00 91.38 83 SER A O 1
ATOM 622 N N . GLY A 1 84 ? 2.257 -8.216 -8.952 1.00 91.12 84 GLY A N 1
ATOM 623 C CA . GLY A 1 84 ? 1.673 -8.605 -10.237 1.00 91.12 84 GLY A CA 1
ATOM 624 C C . GLY A 1 84 ? 1.025 -7.424 -10.958 1.00 91.12 84 GLY A C 1
ATOM 625 O O . GLY A 1 84 ? 1.216 -7.259 -12.161 1.00 91.12 84 GLY A O 1
ATOM 626 N N . LEU A 1 85 ? 0.323 -6.573 -10.212 1.00 92.50 85 LEU A N 1
ATOM 627 C CA . LEU A 1 85 ? -0.343 -5.392 -10.746 1.00 92.50 85 LEU A CA 1
ATOM 628 C C . LEU A 1 85 ? 0.672 -4.345 -11.240 1.00 92.50 85 LEU A C 1
ATOM 630 O O . LEU A 1 85 ? 0.530 -3.826 -12.341 1.00 92.50 85 LEU A O 1
ATOM 634 N N . LEU A 1 86 ? 1.757 -4.100 -10.501 1.00 91.69 86 LEU A N 1
ATOM 635 C CA . LEU A 1 86 ? 2.850 -3.230 -10.962 1.00 91.69 86 LEU A CA 1
ATOM 636 C C . LEU A 1 86 ? 3.472 -3.745 -12.272 1.00 91.69 86 LEU A C 1
ATOM 638 O O . LEU A 1 86 ? 3.609 -2.988 -13.236 1.00 91.69 86 LEU A O 1
ATOM 642 N N . VAL A 1 87 ? 3.759 -5.047 -12.345 1.00 92.50 87 VAL A N 1
ATOM 643 C CA . VAL A 1 87 ? 4.344 -5.679 -13.539 1.00 92.50 87 VAL A CA 1
ATOM 644 C C . VAL A 1 87 ? 3.406 -5.609 -14.747 1.00 92.50 87 VAL A C 1
ATOM 646 O O . VAL A 1 87 ? 3.870 -5.362 -15.861 1.00 92.50 87 VAL A O 1
ATOM 649 N N . GLN A 1 88 ? 2.092 -5.761 -14.555 1.00 91.88 88 GLN A N 1
ATOM 650 C CA . GLN A 1 88 ? 1.096 -5.602 -15.627 1.00 91.88 88 GLN A CA 1
ATOM 651 C C . GLN A 1 88 ? 1.109 -4.199 -16.247 1.00 91.88 88 GLN A C 1
ATOM 653 O O . GLN A 1 88 ? 0.834 -4.051 -17.437 1.00 91.88 88 GLN A O 1
ATOM 658 N N . HIS A 1 89 ? 1.482 -3.186 -15.466 1.0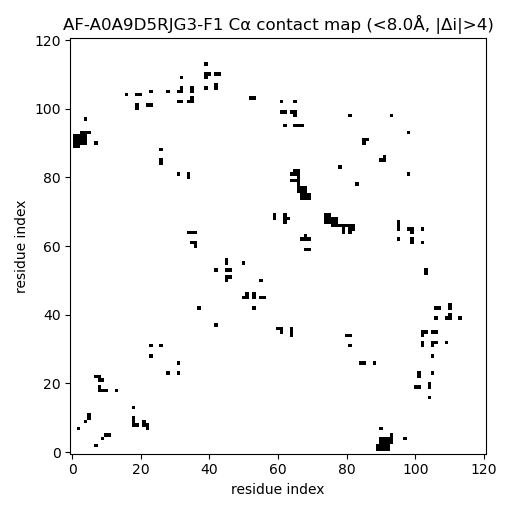0 90.38 89 HIS A N 1
ATOM 659 C CA . HIS A 1 89 ? 1.645 -1.807 -15.923 1.00 90.38 89 HIS A CA 1
ATOM 660 C C . HIS A 1 89 ? 3.075 -1.485 -16.398 1.00 90.38 89 HIS A C 1
ATOM 662 O O . HIS A 1 89 ? 3.405 -0.322 -16.627 1.00 90.38 89 HIS A O 1
ATOM 668 N N . GLY A 1 90 ? 3.928 -2.500 -16.581 1.00 91.75 90 GLY A N 1
ATOM 669 C CA . GLY A 1 90 ? 5.293 -2.335 -17.082 1.00 91.75 90 GLY A CA 1
ATOM 670 C C . GLY A 1 90 ? 6.271 -1.770 -16.054 1.00 91.75 90 GLY A C 1
ATOM 671 O O . GLY A 1 90 ? 7.328 -1.269 -16.438 1.00 91.75 90 GLY A O 1
ATOM 672 N N . ILE A 1 91 ? 5.929 -1.835 -14.767 1.00 92.75 91 ILE A N 1
ATOM 673 C CA . ILE A 1 91 ? 6.776 -1.387 -13.664 1.00 92.75 91 ILE A CA 1
ATOM 674 C C . ILE A 1 91 ? 7.499 -2.616 -13.126 1.00 92.75 91 ILE A C 1
ATOM 676 O O . ILE A 1 91 ? 6.836 -3.579 -12.749 1.00 92.75 91 ILE A O 1
ATOM 680 N N . ASP A 1 92 ? 8.833 -2.607 -13.106 1.00 92.50 92 ASP A N 1
ATOM 681 C CA . ASP A 1 92 ? 9.649 -3.755 -12.659 1.00 92.50 92 ASP A CA 1
ATOM 682 C C . ASP A 1 92 ? 10.562 -3.458 -11.456 1.00 92.50 92 ASP A C 1
ATOM 684 O O . ASP A 1 92 ? 11.115 -4.382 -10.859 1.00 92.50 92 ASP A O 1
ATOM 688 N N . ALA A 1 93 ? 10.648 -2.189 -11.039 1.00 89.88 93 ALA A N 1
ATOM 689 C CA . ALA A 1 93 ? 11.454 -1.765 -9.898 1.00 89.88 93 ALA A CA 1
ATOM 690 C C . ALA A 1 93 ? 10.662 -0.880 -8.920 1.00 89.88 93 ALA A C 1
ATOM 692 O O . ALA A 1 93 ? 10.154 0.178 -9.287 1.00 89.88 93 ALA A O 1
ATOM 693 N N . TRP A 1 94 ? 10.594 -1.282 -7.649 1.00 91.38 94 TRP A N 1
ATOM 694 C CA . TRP A 1 94 ? 9.916 -0.554 -6.567 1.00 91.38 94 TRP A 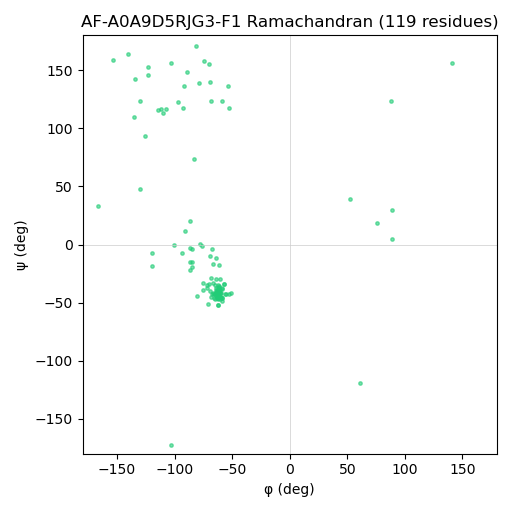CA 1
ATOM 695 C C . TRP A 1 94 ? 10.544 -0.877 -5.204 1.00 91.38 94 TRP A C 1
ATOM 697 O O . TRP A 1 94 ? 11.206 -1.904 -5.041 1.00 91.38 94 TRP A O 1
ATOM 707 N N . SER A 1 95 ? 10.343 -0.005 -4.212 1.00 90.19 95 SER A N 1
ATOM 708 C CA . SER A 1 95 ? 10.792 -0.224 -2.831 1.00 90.19 95 SER A CA 1
ATOM 709 C C . SER A 1 95 ? 9.643 -0.641 -1.896 1.00 90.19 95 SER A C 1
ATOM 711 O O . SER A 1 95 ? 8.491 -0.267 -2.134 1.00 90.19 95 SER A O 1
ATOM 713 N N . PRO A 1 96 ? 9.937 -1.329 -0.771 1.00 89.19 96 PRO A N 1
ATOM 714 C CA . PRO A 1 96 ? 8.927 -1.653 0.241 1.00 89.19 96 PRO A CA 1
ATOM 715 C C . PRO A 1 96 ? 8.200 -0.410 0.758 1.00 89.19 96 PRO A C 1
ATOM 717 O O . PRO A 1 96 ? 6.978 -0.388 0.855 1.00 89.19 96 PRO A O 1
ATOM 720 N N . SER A 1 97 ? 8.947 0.669 1.007 1.00 89.94 97 SER A N 1
ATOM 721 C CA . SER A 1 97 ? 8.391 1.934 1.485 1.00 89.94 97 SER A CA 1
ATOM 722 C C . SER A 1 97 ? 7.411 2.573 0.498 1.00 89.94 97 SER A C 1
ATOM 724 O O . SER A 1 97 ? 6.397 3.110 0.931 1.00 89.94 97 SER A O 1
ATOM 726 N N . GLN A 1 98 ? 7.664 2.493 -0.814 1.00 92.19 98 GLN A N 1
ATOM 727 C CA . GLN A 1 98 ? 6.737 2.995 -1.835 1.00 92.19 98 GLN A CA 1
ATOM 728 C C . GLN A 1 98 ? 5.425 2.208 -1.820 1.00 92.19 98 GLN A C 1
ATOM 730 O O . GLN A 1 98 ? 4.350 2.805 -1.790 1.00 92.19 98 GLN A O 1
ATOM 735 N N . CYS A 1 99 ? 5.512 0.878 -1.778 1.00 93.19 99 CYS A N 1
ATOM 736 C CA . CYS A 1 99 ? 4.347 0.001 -1.730 1.00 93.19 99 CYS A CA 1
ATOM 737 C C . CYS A 1 99 ? 3.529 0.189 -0.443 1.00 93.19 99 CYS A C 1
ATOM 739 O O . CYS A 1 99 ? 2.309 0.323 -0.508 1.00 93.19 99 CYS A O 1
ATOM 741 N N . VAL A 1 100 ? 4.184 0.277 0.718 1.00 94.44 100 VAL A N 1
ATOM 742 C CA . VAL A 1 100 ? 3.511 0.537 2.001 1.00 94.44 100 VAL A CA 1
ATOM 743 C C . VAL A 1 100 ? 2.832 1.909 2.000 1.00 94.44 100 VAL A C 1
ATOM 745 O O . VAL A 1 100 ? 1.668 2.015 2.383 1.00 94.44 100 VAL A O 1
ATOM 748 N N . SER A 1 101 ? 3.512 2.959 1.530 1.00 94.12 101 SER A N 1
ATOM 749 C CA . SER A 1 101 ? 2.917 4.297 1.399 1.00 94.12 101 SER A CA 1
ATOM 750 C C . SER A 1 101 ? 1.708 4.322 0.463 1.00 94.12 101 SER A C 1
ATOM 752 O O . SER A 1 101 ? 0.721 5.006 0.755 1.00 94.12 101 SER A O 1
ATOM 754 N N . LEU A 1 102 ? 1.763 3.569 -0.638 1.00 94.50 102 LEU A N 1
ATOM 755 C CA . LEU A 1 102 ? 0.647 3.425 -1.568 1.00 94.50 102 LEU A CA 1
ATOM 756 C C . LEU A 1 102 ? -0.555 2.780 -0.870 1.00 94.50 102 LEU A C 1
ATOM 758 O O . LEU A 1 102 ? -1.638 3.362 -0.872 1.00 94.50 102 LEU A O 1
ATOM 762 N N . LEU A 1 103 ? -0.354 1.635 -0.210 1.00 95.06 103 LEU A N 1
ATOM 763 C CA . LEU A 1 103 ? -1.417 0.921 0.506 1.00 95.06 103 LEU A CA 1
ATOM 764 C C . LEU A 1 103 ? -2.022 1.763 1.635 1.00 95.06 103 LEU A C 1
ATOM 766 O O . LEU A 1 103 ? -3.240 1.800 1.790 1.00 95.06 103 LEU A O 1
ATOM 770 N N . LYS A 1 104 ? -1.198 2.502 2.384 1.00 94.69 104 LYS A N 1
ATOM 771 C CA . LYS A 1 104 ? -1.673 3.432 3.420 1.00 94.69 104 LYS A CA 1
ATOM 772 C C . LYS A 1 104 ? -2.492 4.580 2.834 1.00 94.69 104 LYS A C 1
ATOM 774 O O . LYS A 1 104 ? -3.512 4.961 3.402 1.00 94.69 104 LYS A O 1
ATOM 779 N N . THR A 1 105 ? -2.076 5.128 1.694 1.00 94.38 105 THR A N 1
ATOM 780 C CA . THR A 1 105 ? -2.832 6.190 1.011 1.00 94.38 105 THR A CA 1
ATOM 781 C C . THR A 1 105 ? -4.175 5.670 0.509 1.00 94.38 105 THR A C 1
ATOM 783 O O . THR A 1 105 ? -5.195 6.314 0.737 1.00 94.38 105 THR A O 1
ATOM 786 N N . VAL A 1 106 ? -4.198 4.471 -0.074 1.00 94.50 106 VAL A N 1
ATOM 787 C CA . VAL A 1 106 ? -5.431 3.778 -0.472 1.00 94.50 106 VAL A CA 1
ATOM 788 C C . VAL A 1 106 ? -6.344 3.553 0.730 1.00 94.50 106 VAL A C 1
ATOM 790 O O . VAL A 1 106 ? -7.517 3.904 0.666 1.00 94.50 106 VAL A O 1
ATOM 793 N N . ALA A 1 107 ? -5.815 3.029 1.837 1.00 94.12 107 ALA A N 1
ATOM 794 C CA . ALA A 1 107 ? -6.583 2.770 3.051 1.00 94.12 107 ALA A CA 1
ATOM 795 C C . ALA A 1 107 ? -7.283 4.037 3.570 1.00 94.12 107 ALA A C 1
ATOM 797 O O . ALA A 1 107 ? -8.465 3.988 3.906 1.00 94.12 107 ALA A O 1
ATOM 798 N N . ARG A 1 108 ? -6.586 5.182 3.565 1.00 92.06 108 ARG A N 1
ATOM 799 C CA . ARG A 1 108 ? -7.175 6.485 3.918 1.00 92.06 108 ARG A CA 1
ATOM 800 C C . ARG A 1 108 ? -8.298 6.881 2.971 1.00 92.06 108 ARG A C 1
ATOM 802 O O . ARG A 1 108 ? -9.410 7.102 3.432 1.00 92.06 108 ARG A O 1
ATOM 809 N N . LEU A 1 109 ? -8.046 6.858 1.662 1.00 90.75 109 LEU A N 1
ATOM 810 C CA . LEU A 1 109 ? -9.061 7.211 0.667 1.00 90.75 109 LEU A CA 1
ATOM 811 C C . LEU A 1 109 ? -10.299 6.316 0.756 1.00 90.75 109 LEU A C 1
ATOM 813 O O . LEU A 1 109 ? -11.414 6.797 0.587 1.00 90.75 109 LEU A O 1
ATOM 817 N N . VAL A 1 110 ? -10.127 5.021 1.027 1.00 90.69 110 VAL A N 1
ATOM 818 C CA . VAL A 1 110 ? -11.244 4.086 1.224 1.00 90.69 110 VAL A CA 1
ATOM 819 C C . VAL A 1 110 ? -11.992 4.393 2.522 1.00 90.69 110 VAL A C 1
ATOM 821 O O . VAL A 1 110 ? -13.221 4.357 2.535 1.00 90.69 110 VAL A O 1
ATOM 824 N N . ALA A 1 111 ? -11.289 4.727 3.605 1.00 89.06 111 ALA A N 1
ATOM 825 C CA . ALA A 1 111 ? -11.914 5.126 4.864 1.00 89.06 111 ALA A CA 1
ATOM 826 C C . ALA A 1 111 ? -12.711 6.435 4.735 1.00 89.06 111 ALA A C 1
ATOM 828 O O . ALA A 1 111 ? -13.812 6.531 5.284 1.00 89.06 111 ALA A O 1
ATOM 829 N N . GLU A 1 112 ? -12.193 7.399 3.974 1.00 84.31 112 GLU A N 1
ATOM 830 C CA . GLU A 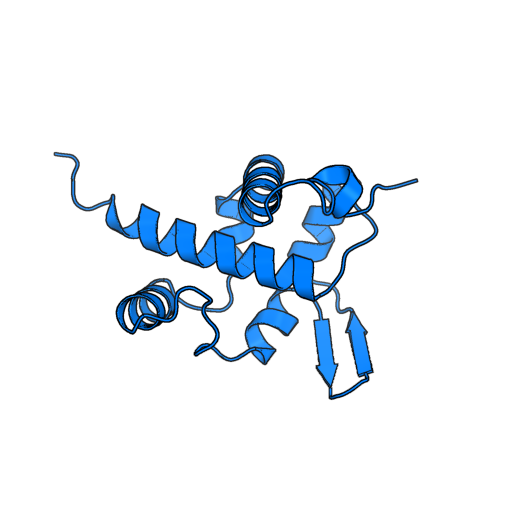1 112 ? -12.839 8.681 3.682 1.00 84.31 112 GLU A CA 1
ATOM 831 C C . GLU A 1 112 ? -14.036 8.510 2.732 1.00 84.31 112 GLU A C 1
ATOM 833 O O . GLU A 1 112 ? -15.146 8.905 3.082 1.00 84.31 112 GLU A O 1
ATOM 838 N N . LYS A 1 113 ? -13.871 7.823 1.592 1.00 77.38 113 LYS A N 1
ATOM 839 C CA . LYS A 1 113 ? -14.968 7.551 0.637 1.00 77.38 113 LYS A CA 1
ATOM 840 C C . LYS A 1 113 ? -16.038 6.624 1.205 1.00 77.38 113 LYS A C 1
ATOM 842 O O . LYS A 1 113 ? -17.222 6.790 0.935 1.00 77.38 113 LYS A O 1
ATOM 847 N N . GLY A 1 114 ? -15.654 5.674 2.057 1.00 55.94 114 GLY A N 1
ATOM 848 C CA . GLY A 1 114 ? -16.582 4.839 2.821 1.00 55.94 114 GLY A CA 1
ATOM 849 C C . GLY A 1 114 ? -17.379 5.615 3.879 1.00 55.94 114 GLY A C 1
ATOM 850 O O . GLY A 1 114 ? -18.213 5.020 4.561 1.00 55.94 114 GLY A O 1
ATOM 851 N N . CYS A 1 115 ? -17.120 6.913 4.068 1.00 42.03 115 CYS A N 1
ATOM 852 C CA . CYS A 1 115 ? -17.973 7.834 4.823 1.00 42.03 115 CYS A CA 1
ATOM 853 C C . CYS A 1 115 ? -19.082 8.451 3.941 1.00 42.03 115 CYS A C 1
ATOM 855 O O . CYS A 1 115 ? -20.130 8.834 4.453 1.00 42.03 115 CYS A O 1
ATOM 857 N N . GLU A 1 116 ? -18.909 8.482 2.615 1.00 40.09 116 GLU A N 1
ATOM 858 C CA . GLU A 1 116 ? -19.830 9.144 1.676 1.00 40.09 116 GLU A CA 1
ATOM 859 C C . GLU A 1 116 ? -21.031 8.274 1.253 1.00 40.09 116 GLU A C 1
ATOM 861 O O . GLU A 1 116 ? -21.956 8.768 0.615 1.00 40.09 116 GLU A O 1
ATOM 866 N N . THR A 1 117 ? -21.107 7.006 1.675 1.00 40.56 117 THR A N 1
ATOM 867 C CA . THR A 1 117 ? -22.268 6.132 1.380 1.00 40.56 117 THR A CA 1
ATOM 868 C C . THR A 1 117 ? -23.419 6.245 2.387 1.00 40.56 117 THR A C 1
ATOM 870 O O . THR A 1 117 ? -24.255 5.350 2.468 1.00 40.56 117 THR A O 1
ATOM 873 N N . ASN A 1 118 ? -23.499 7.334 3.157 1.00 39.53 118 ASN A N 1
ATOM 874 C CA . ASN A 1 118 ? -24.677 7.636 3.978 1.00 39.53 118 ASN A CA 1
ATOM 875 C C . ASN A 1 118 ? -25.162 9.075 3.763 1.00 39.53 118 ASN A C 1
ATOM 877 O O . ASN A 1 118 ? -25.368 9.833 4.710 1.00 39.53 118 ASN A O 1
ATOM 881 N N . GLY A 1 119 ? -25.286 9.472 2.495 1.00 39.12 119 GLY A N 1
ATOM 882 C CA . GLY A 1 119 ? -25.647 10.840 2.147 1.00 39.12 119 GLY A CA 1
ATOM 883 C C . GLY A 1 119 ? -26.066 11.063 0.702 1.00 39.12 119 GLY A C 1
ATOM 884 O O . GLY A 1 119 ? -25.797 12.139 0.187 1.00 39.12 119 GLY A O 1
ATOM 885 N N . MET A 1 120 ? -26.719 10.103 0.043 1.00 35.62 120 MET A N 1
ATOM 886 C CA . MET A 1 120 ? -27.515 10.409 -1.150 1.00 35.62 120 MET A CA 1
ATOM 887 C C . MET A 1 120 ? -28.852 9.672 -1.066 1.00 35.62 120 MET A C 1
ATOM 889 O O . MET A 1 120 ? -28.912 8.445 -1.074 1.00 35.62 120 MET A O 1
ATOM 893 N N . VAL A 1 121 ? -29.875 10.502 -0.864 1.00 40.06 121 VAL A N 1
ATOM 894 C CA . VAL A 1 121 ? -31.316 10.250 -0.965 1.00 40.06 121 VAL A CA 1
ATOM 895 C C . VAL A 1 121 ? -31.726 9.725 -2.335 1.00 40.06 121 VAL A C 1
ATOM 897 O O . VAL A 1 121 ? -31.057 10.088 -3.329 1.00 40.06 121 VAL A O 1
#

Secondary structure (DSSP, 8-state):
-PEEHHHHH--TTS-HHHHHHHHHHHH-HHHHHTT-SS-HHHHHHHHHTT-TT--SS-HHHHHHHTTEEEETTEEEE---HHHHHHHHTTEEE--HHHHHHHHHHHHHHHHHHTTGGG---

Foldseek 3Di:
DFAALCRQQHHPVDPLLSSLVSVCVVLPLVLLQVLQLDDLVLLLVCVVVVNLQCPVPDVQSLLVSLQWHDDPPDIDGHDHSNCVSCVVVRHNHYDSVSSSSNSSSSSVVCNVVVVVVPDDD

Mean predicted aligned error: 5.71 Å

pLDDT: mean 87.0, std 12.95, range [35.62, 95.06]